Protein AF-A0A920MXW1-F1 (afdb_monomer_lite)

Sequence (63 aa):
MPDLQQEKKLVLDYFNNIDKAKSKNLIDIISKYTSDDFKMRCTHPFNELSGAEHVANNLWDSN

Radius of gyration: 12.83 Å; chains: 1; bounding box: 34×24×31 Å

Structure (mmCIF, N/CA/C/O backbone):
data_AF-A0A920MXW1-F1
#
_entry.id   AF-A0A920MXW1-F1
#
loop_
_atom_site.group_PDB
_atom_site.id
_atom_site.type_symbol
_atom_site.label_atom_id
_atom_site.label_alt_id
_atom_site.label_comp_id
_atom_site.label_asym_id
_atom_site.label_entity_id
_atom_site.label_seq_id
_atom_site.pdbx_PDB_ins_code
_atom_site.Cartn_x
_atom_site.Cartn_y
_atom_site.Cartn_z
_atom_site.occupancy
_atom_site.B_iso_or_equiv
_atom_site.auth_seq_id
_atom_site.auth_comp_id
_atom_site.auth_asym_id
_atom_site.auth_atom_id
_atom_site.pdbx_PDB_model_num
ATOM 1 N N . MET A 1 1 ? -17.860 17.073 14.686 1.00 68.38 1 MET A N 1
ATOM 2 C CA . MET A 1 1 ? -16.864 16.411 13.816 1.00 68.38 1 MET A CA 1
ATOM 3 C C . MET A 1 1 ? -16.857 14.935 14.176 1.00 68.38 1 MET A C 1
ATOM 5 O O . MET A 1 1 ? -16.921 14.666 15.370 1.00 68.38 1 MET A O 1
ATOM 9 N N . PRO A 1 2 ? -16.860 14.011 13.204 1.00 78.88 2 PRO A N 1
ATOM 10 C CA . PRO A 1 2 ? -16.758 12.583 13.493 1.00 78.88 2 PRO A CA 1
ATOM 11 C C . PRO A 1 2 ? -15.425 12.262 14.183 1.00 78.88 2 PRO A C 1
ATOM 13 O O . PRO A 1 2 ? -14.409 12.908 13.911 1.00 78.88 2 PRO A O 1
ATOM 16 N N . ASP A 1 3 ? -15.451 11.290 15.092 1.00 91.75 3 ASP A N 1
ATOM 17 C CA . ASP A 1 3 ? -14.245 10.707 15.675 1.00 91.75 3 ASP A CA 1
ATOM 18 C C . ASP A 1 3 ? -13.578 9.812 14.620 1.00 91.75 3 ASP A C 1
ATOM 20 O O . ASP A 1 3 ? -14.199 8.869 14.145 1.00 91.75 3 ASP A O 1
ATOM 24 N N . LEU A 1 4 ? -12.349 10.160 14.223 1.00 95.38 4 LEU A N 1
ATOM 25 C CA . LEU A 1 4 ? -11.588 9.495 13.156 1.00 95.38 4 LEU A CA 1
ATOM 26 C C . LEU A 1 4 ? -10.256 8.915 13.665 1.00 95.38 4 LEU A C 1
ATOM 28 O O . LEU A 1 4 ? -9.272 8.824 12.924 1.00 95.38 4 LEU A O 1
ATOM 32 N N . GLN A 1 5 ? -10.143 8.639 14.970 1.00 96.31 5 GLN A N 1
ATOM 33 C CA . GLN A 1 5 ? -8.879 8.166 15.552 1.00 96.31 5 GLN A CA 1
ATOM 34 C C . GLN A 1 5 ? -8.446 6.806 14.987 1.00 96.31 5 GLN A C 1
ATOM 36 O O . GLN A 1 5 ? -7.248 6.559 14.840 1.00 96.31 5 GLN A O 1
ATOM 41 N N . GLN A 1 6 ? -9.397 5.938 14.634 1.00 95.88 6 GLN A N 1
ATOM 42 C CA . GLN A 1 6 ? -9.102 4.610 14.090 1.00 95.88 6 GLN A CA 1
ATOM 43 C C . GLN A 1 6 ? -8.537 4.694 12.667 1.00 95.88 6 GLN A C 1
ATOM 45 O O . GLN A 1 6 ? -7.524 4.071 12.364 1.00 95.88 6 GLN A O 1
ATOM 50 N N . GLU A 1 7 ? -9.127 5.526 11.818 1.00 95.69 7 GLU A N 1
ATOM 51 C CA . GLU A 1 7 ? -8.713 5.767 10.437 1.00 95.69 7 GLU A CA 1
ATOM 52 C C . GLU A 1 7 ? -7.349 6.454 10.395 1.00 95.69 7 GLU A C 1
ATOM 54 O O . GLU A 1 7 ? -6.476 6.074 9.617 1.00 95.69 7 GLU A O 1
ATOM 59 N N . LYS A 1 8 ? -7.121 7.425 11.288 1.00 96.19 8 LYS A N 1
ATOM 60 C CA . LYS A 1 8 ? -5.802 8.051 11.449 1.00 96.19 8 LYS A CA 1
ATOM 61 C C . LYS A 1 8 ? -4.742 7.028 11.824 1.00 96.19 8 LYS A C 1
ATOM 63 O O . LYS A 1 8 ? -3.653 7.045 11.254 1.00 96.19 8 LYS A O 1
ATOM 68 N N . LYS A 1 9 ? -5.059 6.135 12.764 1.00 96.75 9 LYS A N 1
ATOM 69 C CA . LYS A 1 9 ? -4.154 5.055 13.152 1.00 96.75 9 LYS A CA 1
ATOM 70 C C . LYS A 1 9 ? -3.876 4.114 11.980 1.00 96.75 9 LYS A C 1
ATOM 72 O O . LYS A 1 9 ? -2.718 3.789 11.756 1.00 96.75 9 LYS A O 1
ATOM 77 N N . LEU A 1 10 ? -4.896 3.751 11.202 1.00 96.50 10 LEU A N 1
ATOM 78 C CA . LEU A 1 10 ? -4.743 2.904 10.017 1.00 96.50 10 LEU A CA 1
ATOM 79 C C . LEU A 1 10 ? -3.764 3.513 9.000 1.00 96.50 10 LEU A C 1
ATOM 81 O O . LEU A 1 10 ? -2.852 2.828 8.543 1.00 96.50 10 LEU A O 1
ATOM 85 N N . VAL A 1 11 ? -3.919 4.805 8.690 1.00 96.06 11 VAL A N 1
ATOM 86 C CA . VAL A 1 11 ? -3.023 5.527 7.770 1.00 96.06 11 VAL A CA 1
ATOM 87 C C . VAL A 1 11 ? -1.600 5.609 8.330 1.00 96.06 11 VAL A C 1
ATOM 89 O O . VAL A 1 11 ? -0.637 5.398 7.598 1.00 96.06 11 VAL A O 1
ATOM 92 N N . LEU A 1 12 ? -1.445 5.878 9.628 1.00 96.88 12 LEU A N 1
ATOM 93 C CA . LEU A 1 12 ? -0.126 5.941 10.261 1.00 96.88 12 LEU A CA 1
ATOM 94 C C . LEU A 1 12 ? 0.572 4.572 10.263 1.00 96.88 12 LEU A C 1
ATOM 96 O O . LEU A 1 12 ? 1.766 4.483 9.986 1.00 96.88 12 LEU A O 1
ATOM 100 N N . ASP A 1 13 ? -0.170 3.502 10.547 1.00 96.75 13 ASP A N 1
ATOM 101 C CA . ASP A 1 13 ? 0.341 2.132 10.536 1.00 96.75 13 ASP A CA 1
ATOM 102 C C . ASP A 1 13 ? 0.770 1.705 9.123 1.00 96.75 13 ASP A C 1
ATOM 104 O O . ASP A 1 13 ? 1.783 1.020 8.981 1.00 96.75 13 ASP A O 1
ATOM 108 N N . TYR A 1 14 ? 0.054 2.137 8.080 1.00 95.19 14 TYR A N 1
ATOM 109 C CA . TYR A 1 14 ? 0.453 1.932 6.685 1.00 95.19 14 TYR A CA 1
ATOM 110 C C . TYR A 1 14 ? 1.839 2.530 6.397 1.00 95.19 14 TYR A C 1
ATOM 112 O O . TYR A 1 14 ? 2.748 1.798 6.002 1.00 95.19 14 TYR A O 1
ATOM 120 N N . PHE A 1 15 ? 2.038 3.824 6.679 1.00 92.69 15 PHE A N 1
ATOM 121 C CA . PHE A 1 15 ? 3.328 4.488 6.448 1.00 92.69 15 PHE A CA 1
ATOM 122 C C . PHE A 1 15 ? 4.450 3.899 7.312 1.00 92.69 15 PHE A C 1
ATOM 124 O O . PHE A 1 15 ? 5.516 3.585 6.795 1.00 92.69 15 PHE A O 1
ATOM 131 N N . ASN A 1 16 ? 4.189 3.632 8.596 1.00 94.06 16 ASN A N 1
ATOM 132 C CA . ASN A 1 16 ? 5.170 3.012 9.491 1.00 94.06 16 ASN A CA 1
ATOM 133 C C . ASN A 1 16 ? 5.639 1.633 9.008 1.00 94.06 16 ASN A C 1
ATOM 135 O O . ASN A 1 16 ? 6.784 1.251 9.256 1.00 94.06 16 ASN A O 1
ATOM 139 N N . ASN A 1 17 ? 4.751 0.846 8.394 1.00 93.38 17 ASN A N 1
ATOM 140 C CA . ASN A 1 17 ? 5.111 -0.464 7.862 1.00 93.38 17 ASN A CA 1
ATOM 141 C C . ASN A 1 17 ? 5.887 -0.348 6.553 1.00 93.38 17 ASN A C 1
ATOM 143 O O . ASN A 1 17 ? 6.847 -1.093 6.378 1.00 93.38 17 ASN A O 1
ATOM 147 N N . ILE A 1 18 ? 5.518 0.590 5.679 1.00 90.69 18 ILE A N 1
ATOM 148 C CA . ILE A 1 18 ? 6.271 0.886 4.456 1.00 90.69 18 ILE A CA 1
ATOM 149 C C . ILE A 1 18 ? 7.689 1.359 4.783 1.00 90.69 18 ILE A C 1
ATOM 151 O O . ILE A 1 18 ? 8.639 0.799 4.248 1.00 90.69 18 ILE A O 1
ATOM 155 N N . ASP A 1 19 ? 7.854 2.296 5.719 1.00 88.12 19 ASP A N 1
ATOM 156 C CA . ASP A 1 19 ? 9.169 2.834 6.104 1.00 88.12 19 ASP A CA 1
ATOM 157 C C . ASP A 1 19 ? 10.097 1.769 6.712 1.00 88.12 19 ASP A C 1
ATOM 159 O O . ASP A 1 19 ? 11.322 1.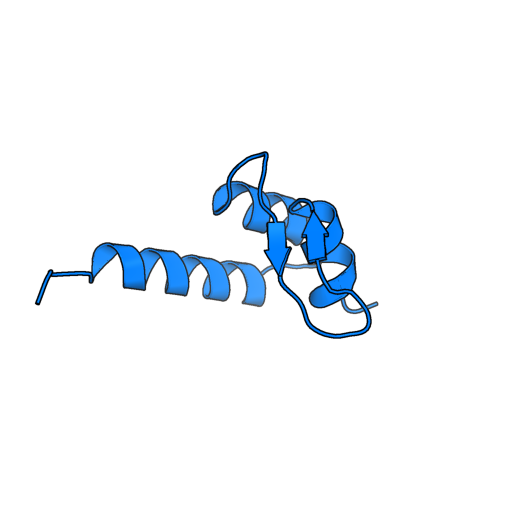868 6.641 1.00 88.12 19 ASP A O 1
ATOM 163 N N . LYS A 1 20 ? 9.521 0.731 7.330 1.00 88.44 20 LYS A N 1
ATOM 164 C CA . LYS A 1 20 ? 10.265 -0.407 7.896 1.00 88.44 20 LYS A CA 1
ATOM 165 C C . LYS A 1 20 ? 10.464 -1.547 6.900 1.00 88.44 20 LYS A C 1
ATOM 167 O O . LYS A 1 20 ? 11.212 -2.485 7.196 1.00 88.44 20 LYS A O 1
ATOM 172 N N . ALA A 1 21 ? 9.767 -1.523 5.768 1.00 85.25 21 ALA A N 1
ATOM 173 C CA . ALA A 1 21 ? 9.832 -2.583 4.782 1.00 85.25 21 ALA A CA 1
ATOM 174 C C . ALA A 1 21 ? 11.204 -2.589 4.102 1.00 85.25 21 ALA A C 1
ATOM 176 O O . ALA A 1 21 ? 11.747 -1.558 3.722 1.00 85.25 21 ALA A O 1
ATOM 177 N N . LYS A 1 22 ? 11.756 -3.785 3.894 1.00 75.25 22 LYS A N 1
ATOM 178 C CA . LYS A 1 22 ? 12.781 -3.993 2.863 1.00 75.25 22 LYS A CA 1
ATOM 179 C C . LYS A 1 22 ? 12.056 -4.205 1.532 1.00 75.25 22 LYS A C 1
ATOM 181 O O . LYS A 1 22 ? 10.974 -4.795 1.563 1.00 75.25 22 LYS A O 1
ATOM 186 N N . SER A 1 23 ? 12.655 -3.832 0.393 1.00 71.62 23 SER A N 1
ATOM 187 C CA . SER A 1 23 ? 12.015 -3.888 -0.942 1.00 71.62 23 SER A CA 1
ATOM 188 C C . SER A 1 23 ? 11.217 -5.172 -1.214 1.00 71.62 23 SER A C 1
ATOM 190 O O . SER A 1 23 ? 10.120 -5.120 -1.755 1.00 71.62 23 SER A O 1
ATOM 192 N N . LYS A 1 24 ? 11.703 -6.330 -0.741 1.00 73.31 24 LYS A N 1
ATOM 193 C CA . LYS A 1 24 ? 11.059 -7.643 -0.936 1.00 73.31 24 LYS A CA 1
ATOM 194 C C . LYS A 1 24 ? 9.647 -7.789 -0.350 1.00 73.31 24 LYS A C 1
ATOM 196 O O . LYS A 1 24 ? 8.921 -8.655 -0.814 1.00 73.31 24 LYS A O 1
ATOM 201 N N . ASN A 1 25 ? 9.263 -6.985 0.642 1.00 89.19 25 ASN A N 1
ATOM 202 C CA . ASN A 1 25 ? 7.982 -7.141 1.350 1.00 89.19 25 ASN A CA 1
ATOM 203 C C . ASN A 1 25 ? 6.992 -6.005 1.054 1.00 89.19 25 ASN A C 1
ATOM 205 O O . ASN A 1 25 ? 5.913 -5.945 1.642 1.00 89.19 25 ASN A O 1
ATOM 209 N N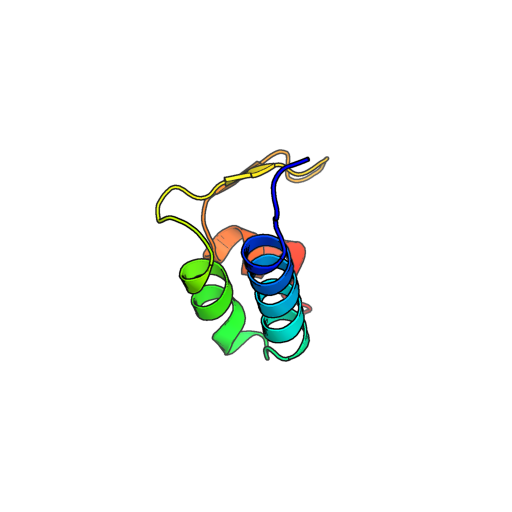 . LEU A 1 26 ? 7.373 -5.062 0.194 1.00 91.56 26 LEU A N 1
ATOM 210 C CA . LEU A 1 26 ? 6.633 -3.824 -0.001 1.00 91.56 26 LEU A CA 1
ATOM 211 C C . LEU A 1 26 ? 5.279 -4.055 -0.692 1.00 91.56 26 LEU A C 1
ATOM 213 O O . LEU A 1 26 ? 4.280 -3.461 -0.291 1.00 91.56 26 LEU A O 1
ATOM 217 N N . ILE A 1 27 ? 5.2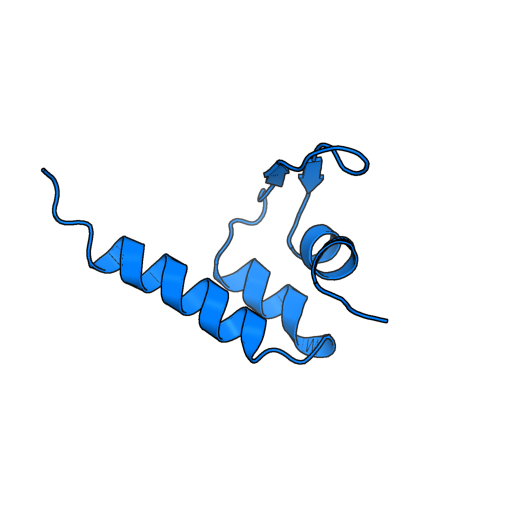29 -4.969 -1.667 1.00 93.75 27 ILE A N 1
ATOM 218 C CA . ILE A 1 27 ? 3.999 -5.341 -2.386 1.00 93.75 27 ILE A CA 1
ATOM 219 C C . ILE A 1 27 ? 2.966 -5.935 -1.419 1.00 93.75 27 ILE A C 1
ATOM 221 O O . ILE A 1 27 ? 1.810 -5.509 -1.420 1.00 93.75 27 ILE A O 1
ATOM 225 N N . ASP A 1 28 ? 3.386 -6.861 -0.553 1.00 94.31 28 ASP A N 1
ATOM 226 C CA . ASP A 1 28 ? 2.510 -7.501 0.437 1.00 94.31 28 ASP A CA 1
ATOM 227 C C . ASP A 1 28 ? 1.962 -6.485 1.444 1.00 94.31 28 ASP A C 1
ATOM 229 O O . ASP A 1 28 ? 0.784 -6.517 1.806 1.00 94.31 28 ASP A O 1
ATOM 233 N N . ILE A 1 29 ? 2.812 -5.550 1.884 1.00 94.94 29 ILE A N 1
ATOM 234 C CA . ILE A 1 29 ? 2.404 -4.484 2.799 1.00 94.94 29 ILE A CA 1
ATOM 235 C C . ILE A 1 29 ? 1.373 -3.583 2.125 1.00 94.94 29 ILE A C 1
ATOM 237 O O . ILE A 1 29 ? 0.313 -3.376 2.703 1.00 94.94 29 ILE A O 1
ATOM 241 N N . ILE A 1 30 ? 1.617 -3.084 0.911 1.00 94.69 30 ILE A N 1
ATOM 242 C CA . ILE A 1 30 ? 0.650 -2.208 0.230 1.00 94.69 30 ILE A CA 1
ATOM 243 C C . ILE A 1 30 ? -0.670 -2.948 -0.025 1.00 94.69 30 ILE A C 1
ATOM 245 O O . ILE A 1 30 ? -1.737 -2.402 0.259 1.00 94.69 30 ILE A O 1
ATOM 249 N N . SER A 1 31 ? -0.611 -4.209 -0.457 1.00 95.56 31 SER A N 1
ATOM 250 C CA . SER A 1 31 ? -1.801 -5.039 -0.701 1.00 95.56 31 SER A CA 1
ATOM 251 C C . SER A 1 31 ? -2.642 -5.242 0.562 1.00 95.56 31 SER A C 1
ATOM 253 O O . SER A 1 31 ? -3.862 -5.238 0.501 1.00 95.56 31 SER A O 1
ATOM 255 N N . LYS A 1 32 ? -2.018 -5.344 1.743 1.00 96.06 32 LYS A N 1
ATOM 256 C CA . LYS A 1 32 ? -2.744 -5.472 3.018 1.00 96.06 32 LYS A CA 1
ATOM 257 C C . LYS A 1 32 ? -3.612 -4.252 3.358 1.00 96.06 32 LYS A C 1
ATOM 259 O O . LYS A 1 32 ? -4.606 -4.395 4.069 1.00 96.06 32 LYS A O 1
ATOM 264 N N . TYR A 1 33 ? -3.213 -3.058 2.927 1.00 96.19 33 TYR A N 1
ATOM 265 C CA . TYR A 1 33 ? -3.889 -1.798 3.267 1.00 96.19 33 TYR A CA 1
ATOM 266 C C . TYR A 1 33 ? -4.764 -1.251 2.135 1.00 96.19 33 TYR A C 1
ATOM 268 O O . TYR A 1 33 ? -5.365 -0.187 2.289 1.00 96.19 33 TYR A O 1
ATOM 276 N N . THR A 1 34 ? -4.836 -1.949 1.005 1.00 95.44 34 THR A N 1
ATOM 277 C CA . THR A 1 34 ? -5.525 -1.487 -0.200 1.00 95.44 34 THR A CA 1
ATOM 278 C C . THR A 1 34 ? -6.426 -2.584 -0.762 1.00 95.44 34 THR A C 1
ATOM 280 O O . THR A 1 34 ? -6.323 -3.743 -0.374 1.00 95.44 34 THR A O 1
ATOM 283 N N . SER A 1 35 ? -7.383 -2.215 -1.610 1.00 96.00 35 SER A N 1
ATOM 284 C CA . SER A 1 35 ? -8.247 -3.174 -2.298 1.00 96.00 35 SER A CA 1
ATOM 285 C C . SER A 1 35 ? -7.562 -3.757 -3.536 1.00 96.00 35 SER A C 1
ATOM 287 O O . SER A 1 35 ? -6.614 -3.177 -4.067 1.00 96.00 35 SER A O 1
ATOM 289 N N . ASP A 1 36 ? -8.089 -4.868 -4.051 1.00 93.38 36 ASP A N 1
ATOM 290 C CA . ASP A 1 36 ? -7.577 -5.507 -5.274 1.00 93.38 36 ASP A CA 1
ATOM 291 C C . ASP A 1 36 ? -7.640 -4.580 -6.508 1.00 93.38 36 ASP A C 1
ATOM 293 O O . ASP A 1 36 ? -6.855 -4.723 -7.444 1.00 93.38 36 ASP A O 1
ATOM 297 N N . ASP A 1 37 ? -8.552 -3.601 -6.509 1.00 95.81 37 ASP A N 1
ATOM 298 C CA . ASP A 1 37 ? -8.731 -2.591 -7.559 1.00 95.81 37 ASP A CA 1
ATOM 299 C C . ASP A 1 37 ? -8.041 -1.248 -7.250 1.00 95.81 37 ASP A C 1
ATOM 301 O O . ASP A 1 37 ? -8.354 -0.219 -7.859 1.00 95.81 37 ASP A O 1
ATOM 305 N N . PHE A 1 38 ? -7.095 -1.242 -6.307 1.00 95.88 38 PHE A N 1
ATOM 306 C CA . PHE A 1 38 ? -6.387 -0.045 -5.873 1.00 95.88 38 PHE A CA 1
ATOM 307 C C . PHE A 1 38 ? -5.703 0.701 -7.020 1.00 95.88 38 PHE A C 1
ATOM 309 O O . PHE A 1 38 ? -4.973 0.137 -7.838 1.00 95.88 38 PHE A O 1
ATOM 316 N N . LYS A 1 39 ? -5.892 2.023 -7.021 1.00 95.56 39 LYS A N 1
ATOM 317 C CA . LYS A 1 39 ? -5.263 2.958 -7.950 1.00 95.56 39 LYS A CA 1
ATOM 318 C C . LYS A 1 39 ? -4.641 4.114 -7.190 1.00 95.56 39 LYS A C 1
ATOM 320 O O . LYS A 1 39 ? -5.331 4.831 -6.463 1.00 95.56 39 LYS A O 1
ATOM 325 N N . MET A 1 40 ? -3.354 4.342 -7.414 1.00 94.12 40 MET A N 1
ATOM 326 C CA . MET A 1 40 ? -2.657 5.513 -6.912 1.00 94.12 40 MET A CA 1
ATOM 327 C C . MET A 1 40 ? -2.637 6.591 -7.985 1.00 94.12 40 MET A C 1
ATOM 329 O O . MET A 1 40 ? -2.019 6.435 -9.036 1.00 94.12 40 MET A O 1
ATOM 333 N N . ARG A 1 41 ? -3.315 7.702 -7.708 1.00 94.94 41 ARG A N 1
ATOM 334 C CA . ARG A 1 41 ? -3.263 8.886 -8.563 1.00 94.94 41 ARG A CA 1
ATOM 335 C C . ARG A 1 41 ? -1.986 9.652 -8.265 1.00 94.94 41 ARG A C 1
ATOM 337 O O . ARG A 1 41 ? -1.763 10.091 -7.138 1.00 94.94 41 ARG A O 1
ATOM 344 N N . CYS A 1 42 ? -1.172 9.798 -9.292 1.00 91.69 42 CYS A N 1
ATOM 345 C CA . CYS A 1 42 ? 0.138 10.415 -9.247 1.00 91.69 42 CYS A CA 1
ATOM 346 C C . CYS A 1 42 ? 0.150 11.687 -10.094 1.00 91.69 42 CYS A C 1
ATOM 348 O O . CYS A 1 42 ? -0.813 12.042 -10.773 1.00 91.69 42 CYS A O 1
ATOM 350 N N . THR A 1 43 ? 1.285 12.371 -10.074 1.00 91.69 43 THR A N 1
ATOM 351 C CA . THR A 1 43 ? 1.591 13.427 -11.041 1.00 91.69 43 THR A CA 1
ATOM 352 C C . THR A 1 43 ? 2.432 12.835 -12.185 1.00 91.69 43 THR A C 1
ATOM 354 O O . THR A 1 43 ? 2.713 11.629 -12.206 1.00 91.69 43 THR A O 1
ATOM 357 N N . HIS A 1 44 ? 2.815 13.659 -13.162 1.00 89.88 44 HIS A N 1
ATOM 358 C CA . HIS A 1 44 ? 3.796 13.274 -14.174 1.00 89.88 44 HIS A CA 1
ATOM 359 C C . HIS A 1 44 ? 5.095 12.763 -13.506 1.00 89.88 44 HIS A C 1
ATOM 361 O O . HIS A 1 44 ? 5.588 13.413 -12.583 1.00 89.88 44 HIS A O 1
ATOM 367 N N . PRO A 1 45 ? 5.693 11.646 -13.969 1.00 90.81 45 PRO A N 1
ATOM 368 C CA . PRO A 1 45 ? 5.442 10.958 -15.245 1.00 90.81 45 PRO A CA 1
ATOM 369 C C . PRO A 1 45 ? 4.370 9.860 -15.214 1.00 90.81 45 PRO A C 1
ATOM 371 O O . PRO A 1 45 ? 4.015 9.341 -16.267 1.00 90.81 45 PRO A O 1
ATOM 374 N N . PHE A 1 46 ? 3.848 9.498 -14.042 1.00 91.06 46 PHE A N 1
ATOM 375 C CA . PHE A 1 46 ? 3.039 8.286 -13.897 1.00 91.06 46 PHE A CA 1
ATOM 376 C C . PHE A 1 46 ? 1.543 8.513 -14.130 1.00 91.06 46 PHE A C 1
ATOM 378 O O . PHE A 1 46 ? 0.893 7.646 -14.700 1.00 91.06 46 PHE A O 1
ATOM 385 N N . ASN A 1 47 ? 1.004 9.678 -13.743 1.00 93.12 47 ASN A N 1
ATOM 386 C CA . ASN A 1 47 ? -0.430 10.031 -13.748 1.00 93.12 47 ASN A CA 1
ATOM 387 C C . ASN A 1 47 ? -1.321 9.109 -12.884 1.00 93.12 47 ASN A C 1
ATOM 389 O O . ASN A 1 47 ? -1.995 9.577 -11.973 1.00 93.12 47 ASN A O 1
ATOM 393 N N . GLU A 1 48 ? -1.320 7.801 -13.128 1.00 95.62 48 GLU A N 1
ATOM 394 C CA . GLU A 1 48 ? -2.010 6.782 -12.339 1.00 95.62 48 GLU A CA 1
ATOM 395 C C . GLU A 1 48 ? -1.203 5.476 -12.365 1.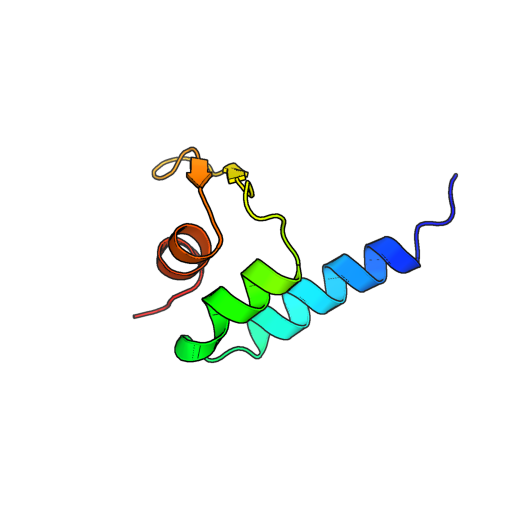00 95.62 48 GLU A C 1
ATOM 397 O O . GLU A 1 48 ? -0.771 5.023 -13.422 1.00 95.62 48 GLU A O 1
ATOM 402 N N . LEU A 1 49 ? -1.027 4.850 -11.202 1.00 96.31 49 LEU A N 1
ATOM 403 C CA . LEU A 1 49 ? -0.477 3.502 -11.063 1.00 96.31 49 LEU A CA 1
ATOM 404 C C . LEU A 1 49 ? -1.575 2.575 -10.544 1.00 96.31 49 LEU A C 1
ATOM 406 O O . LEU A 1 49 ? -2.251 2.901 -9.569 1.00 96.31 49 LEU A O 1
ATOM 410 N N . SER A 1 50 ? -1.762 1.428 -11.196 1.00 96.25 50 SER A N 1
ATOM 411 C CA . SER A 1 50 ? -2.781 0.442 -10.815 1.00 96.25 50 SER A CA 1
ATOM 412 C C . SER A 1 50 ? -2.146 -0.735 -10.077 1.00 96.25 50 SER A C 1
ATOM 414 O O . SER A 1 50 ? -1.279 -1.419 -10.618 1.00 96.25 50 SER A O 1
ATOM 416 N N . GLY A 1 51 ? -2.607 -0.985 -8.855 1.00 95.38 51 GLY A N 1
ATOM 417 C CA . GLY A 1 51 ? -2.189 -2.106 -8.022 1.00 95.38 51 GLY A CA 1
ATOM 418 C C . GLY A 1 51 ? -0.926 -1.858 -7.194 1.00 95.38 51 GLY A C 1
ATOM 419 O O . GLY A 1 51 ? -0.079 -1.016 -7.506 1.00 95.38 51 GLY A O 1
ATOM 420 N N . ALA A 1 52 ? -0.807 -2.643 -6.122 1.00 94.50 52 ALA A N 1
ATOM 421 C CA . ALA A 1 52 ? 0.285 -2.571 -5.155 1.00 94.50 52 ALA A CA 1
ATOM 422 C C . ALA A 1 52 ? 1.670 -2.785 -5.784 1.00 94.50 52 ALA A C 1
ATOM 424 O O . ALA A 1 52 ? 2.618 -2.104 -5.408 1.00 94.50 52 ALA A O 1
ATOM 425 N N . GLU A 1 53 ? 1.780 -3.683 -6.766 1.00 93.56 53 GLU A N 1
ATOM 426 C CA . GLU A 1 53 ? 3.033 -3.976 -7.471 1.00 93.56 53 GLU A CA 1
ATOM 427 C C . GLU A 1 53 ? 3.591 -2.746 -8.197 1.00 93.56 53 GLU A C 1
ATOM 429 O O . GLU A 1 53 ? 4.741 -2.361 -7.982 1.00 93.56 53 GLU A O 1
ATOM 434 N N . HIS A 1 54 ? 2.770 -2.076 -9.012 1.00 93.62 54 HIS A N 1
ATOM 435 C CA . HIS A 1 54 ? 3.210 -0.889 -9.744 1.00 93.62 54 HIS A CA 1
ATOM 436 C C . HIS A 1 54 ? 3.560 0.255 -8.793 1.00 93.62 54 HIS A C 1
ATOM 438 O O . HIS A 1 54 ? 4.538 0.959 -9.029 1.00 93.62 54 HIS A O 1
ATOM 444 N N . VAL A 1 55 ? 2.803 0.432 -7.710 1.00 93.12 55 VAL A N 1
ATOM 445 C CA . VAL A 1 55 ? 3.098 1.460 -6.702 1.00 93.12 55 VAL A CA 1
ATOM 446 C C . VAL A 1 55 ? 4.411 1.163 -5.979 1.00 93.12 55 VAL A C 1
ATOM 448 O O . VAL A 1 55 ? 5.255 2.053 -5.886 1.00 93.12 55 VAL A O 1
ATOM 451 N N . ALA A 1 56 ? 4.617 -0.076 -5.527 1.00 92.38 56 ALA A N 1
ATOM 452 C CA . ALA A 1 56 ? 5.845 -0.496 -4.861 1.00 92.38 56 ALA A CA 1
ATOM 453 C C . ALA A 1 56 ? 7.073 -0.247 -5.747 1.00 92.38 56 ALA A C 1
ATOM 455 O O . ALA A 1 56 ? 7.992 0.463 -5.342 1.00 92.38 56 ALA A O 1
ATOM 456 N N . ASN A 1 57 ? 7.043 -0.763 -6.977 1.00 91.31 57 ASN A N 1
ATOM 457 C CA . ASN A 1 57 ? 8.196 -0.775 -7.876 1.00 91.31 57 ASN A CA 1
ATOM 458 C C . ASN A 1 57 ? 8.531 0.603 -8.472 1.00 91.31 57 ASN A C 1
ATOM 460 O O . ASN A 1 57 ? 9.678 0.838 -8.831 1.00 91.31 57 ASN A O 1
ATOM 464 N N . ASN A 1 58 ? 7.551 1.507 -8.616 1.00 91.19 58 ASN A N 1
ATOM 465 C CA . ASN A 1 58 ? 7.786 2.817 -9.244 1.00 91.19 58 ASN A CA 1
ATOM 466 C C . ASN A 1 58 ? 8.010 3.957 -8.245 1.00 91.19 58 ASN A C 1
ATOM 468 O O . ASN A 1 58 ? 8.624 4.955 -8.617 1.00 91.19 58 ASN A O 1
ATOM 472 N N . LEU A 1 59 ? 7.472 3.863 -7.023 1.00 88.19 59 LEU A N 1
ATOM 473 C CA . LEU A 1 59 ? 7.494 4.984 -6.074 1.00 88.19 59 LEU A CA 1
ATOM 474 C C . LEU A 1 59 ? 8.373 4.751 -4.843 1.0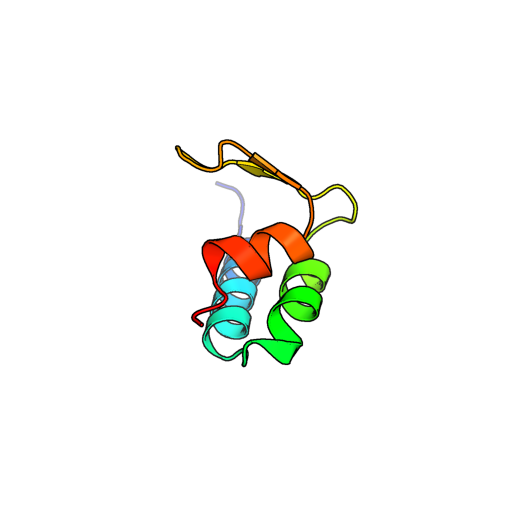0 88.19 59 LEU A C 1
ATOM 476 O O . LEU A 1 59 ? 8.878 5.725 -4.291 1.00 88.19 59 LEU A O 1
ATOM 480 N N . TRP A 1 60 ? 8.540 3.505 -4.397 1.00 84.00 60 TRP A N 1
ATOM 481 C CA . TRP A 1 60 ? 9.231 3.201 -3.137 1.00 84.00 60 TRP A CA 1
ATOM 482 C C . TRP A 1 60 ? 10.441 2.284 -3.296 1.00 84.00 60 TRP A C 1
ATOM 484 O O . TRP A 1 60 ? 11.357 2.368 -2.476 1.00 84.00 60 TRP A O 1
ATOM 494 N N . ASP A 1 61 ? 10.480 1.428 -4.319 1.00 77.00 61 ASP A N 1
ATOM 495 C CA . ASP A 1 61 ? 11.665 0.619 -4.574 1.00 77.00 61 ASP A CA 1
ATOM 496 C C . ASP A 1 61 ? 12.834 1.523 -4.981 1.00 77.00 61 ASP A C 1
ATOM 498 O O . ASP A 1 61 ? 12.825 2.189 -6.016 1.00 77.00 61 ASP A O 1
ATOM 502 N N . SER A 1 62 ? 13.825 1.589 -4.099 1.00 59.59 62 SER A N 1
ATOM 503 C CA . SER A 1 62 ? 15.062 2.328 -4.309 1.00 59.59 62 SER A CA 1
ATOM 504 C C . SER A 1 62 ? 16.097 1.315 -4.784 1.00 59.59 62 SER A C 1
ATOM 506 O O . SER A 1 62 ? 16.758 0.68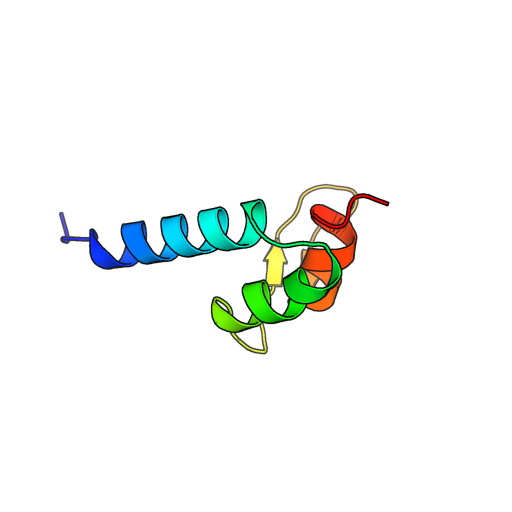9 -3.956 1.00 59.59 62 SER A O 1
ATOM 508 N N . ASN A 1 63 ? 16.180 1.096 -6.099 1.00 48.66 63 ASN A N 1
ATOM 509 C CA . ASN A 1 63 ? 17.358 0.441 -6.680 1.00 48.66 63 ASN A CA 1
ATOM 510 C C . ASN A 1 63 ? 18.619 1.268 -6.408 1.00 48.66 63 ASN A C 1
ATOM 512 O O . ASN A 1 63 ? 18.545 2.512 -6.547 1.00 48.66 63 ASN A O 1
#

Secondary structure (DSSP, 8-state):
----HHHHHHHHHHHHHHHH--GGGHHHHHHHHS-TT-EEE--TTTSEEEHHHHHIIIII---

pLDDT: mean 90.41, std 9.23, range [48.66, 96.88]

Foldseek 3Di:
DDDCVVVVVLVVVLVVCLVVDDLVCQQVSQPVSDPQADKDQDDPPPRIDTHSVRCSVPPRDDD